Protein AF-A0A9X8VHP9-F1 (afdb_monomer_lite)

Sequence (147 aa):
IDNLDGKPVLTGRTNPAIAEWLQRVGEYSAKLLLPRIAHADFEEFATDSARRYFIDKKQASIGDFAEHLANSADLIAQLEADLQTLSPLIVSAEAVNGELSEDDIHLFPLLRSLSIVAGVALPDNVETYRNRMAQRSEVPLLLDMEQ

Radius of gyration: 16.36 Å; chains: 1; bounding box: 34×40×41 Å

Structure (mmCIF, N/CA/C/O backbone):
data_AF-A0A9X8VHP9-F1
#
_entry.id   AF-A0A9X8VHP9-F1
#
loop_
_atom_site.group_PDB
_atom_site.id
_atom_site.type_symbol
_atom_site.label_atom_id
_atom_site.label_alt_id
_atom_site.label_comp_id
_atom_site.label_asym_id
_atom_site.label_entity_id
_atom_site.label_seq_id
_atom_site.pdbx_PDB_ins_code
_atom_site.Cartn_x
_atom_site.Cartn_y
_atom_site.Cartn_z
_atom_site.occupancy
_atom_site.B_iso_or_equiv
_atom_site.auth_seq_id
_atom_site.auth_comp_id
_atom_site.auth_asym_id
_atom_site.auth_atom_id
_atom_site.pdbx_PDB_model_num
ATOM 1 N N . ILE A 1 1 ? -1.352 19.762 10.588 1.00 71.12 1 ILE A N 1
ATOM 2 C CA . ILE A 1 1 ? -2.329 20.303 9.611 1.00 71.12 1 ILE A CA 1
ATOM 3 C C . ILE A 1 1 ? -3.754 20.037 10.098 1.00 71.12 1 ILE A C 1
ATOM 5 O O . ILE A 1 1 ? -4.498 20.998 10.176 1.00 71.12 1 ILE A O 1
ATOM 9 N N . ASP A 1 2 ? -4.090 18.813 10.530 1.00 84.88 2 ASP A N 1
ATOM 10 C CA . ASP A 1 2 ? -5.435 18.437 11.028 1.00 84.88 2 ASP A CA 1
ATOM 11 C C . ASP A 1 2 ? -6.004 19.351 12.136 1.00 84.88 2 ASP A C 1
ATOM 13 O O . ASP A 1 2 ? -7.156 19.746 12.093 1.00 84.88 2 ASP A O 1
ATOM 17 N N . ASN A 1 3 ? -5.185 19.792 13.094 1.00 81.62 3 ASN A N 1
ATOM 18 C CA . ASN A 1 3 ? -5.666 20.618 14.210 1.00 81.62 3 ASN A CA 1
ATOM 19 C C . ASN A 1 3 ? -5.761 22.136 13.906 1.00 81.62 3 ASN A C 1
ATOM 21 O O . ASN A 1 3 ? -5.966 22.936 14.817 1.00 81.62 3 ASN A O 1
ATOM 25 N N . LEU A 1 4 ? -5.531 22.581 12.663 1.00 86.12 4 LEU A N 1
ATOM 26 C CA . LEU A 1 4 ? -5.437 24.020 12.353 1.00 86.12 4 LEU A CA 1
ATOM 27 C C . LEU A 1 4 ? -6.785 24.754 12.405 1.00 86.12 4 LEU A C 1
ATOM 29 O O . LEU A 1 4 ? -6.801 25.958 12.650 1.00 86.12 4 LEU A O 1
ATOM 33 N N . ASP A 1 5 ? -7.898 24.052 12.198 1.00 85.12 5 ASP A N 1
ATOM 34 C CA . ASP A 1 5 ? -9.257 24.604 12.253 1.00 85.12 5 ASP A CA 1
ATOM 35 C C . ASP A 1 5 ? -9.977 24.324 13.592 1.00 85.12 5 ASP A C 1
ATOM 37 O O . ASP A 1 5 ? -11.143 24.690 13.768 1.00 85.12 5 ASP A O 1
ATOM 41 N N . GLY A 1 6 ? -9.278 23.689 14.544 1.00 85.38 6 GLY A N 1
ATOM 42 C CA . GLY A 1 6 ? -9.807 23.299 15.850 1.00 85.38 6 GLY A CA 1
ATOM 43 C C . GLY A 1 6 ? -10.827 22.155 15.813 1.00 85.38 6 GLY A C 1
ATOM 44 O O . GLY A 1 6 ? -11.527 21.951 16.808 1.00 85.38 6 GLY A O 1
ATOM 45 N N . LYS A 1 7 ? -10.942 21.426 14.695 1.00 88.06 7 LYS A N 1
ATOM 46 C CA . LYS A 1 7 ? -11.857 20.289 14.514 1.00 88.06 7 LYS A CA 1
ATOM 47 C C . LYS A 1 7 ? -11.105 19.070 13.961 1.00 88.06 7 LYS A C 1
ATOM 49 O O . LYS A 1 7 ? -11.417 18.616 12.861 1.00 88.06 7 LYS A O 1
ATOM 54 N N . PRO A 1 8 ? -10.135 18.529 14.719 1.00 89.44 8 PRO A N 1
ATOM 55 C CA . PRO A 1 8 ? -9.349 17.397 14.254 1.00 89.44 8 PRO A CA 1
ATOM 56 C C . PRO A 1 8 ? -10.248 16.193 13.974 1.00 89.44 8 PRO A C 1
ATOM 58 O O . PRO A 1 8 ? -11.163 15.899 14.749 1.00 89.44 8 PRO A O 1
ATOM 61 N N . VAL A 1 9 ? -9.969 15.493 12.877 1.00 90.69 9 VAL A N 1
ATOM 62 C CA . VAL A 1 9 ? -10.645 14.234 12.533 1.00 90.69 9 VAL A CA 1
ATOM 63 C C . VAL A 1 9 ? -9.782 13.010 12.840 1.00 90.69 9 VAL A C 1
ATOM 65 O O . VAL A 1 9 ? -10.312 11.903 12.891 1.00 90.69 9 VAL A O 1
ATOM 68 N N . LEU A 1 10 ? -8.476 13.193 13.073 1.00 92.75 10 LEU A N 1
ATOM 69 C CA . LEU A 1 10 ? -7.536 12.133 13.449 1.00 92.75 10 LEU A CA 1
ATOM 70 C C . LEU A 1 10 ? -7.431 12.022 14.978 1.00 92.75 10 LEU A C 1
ATOM 72 O O . LEU A 1 10 ? -6.414 12.363 15.581 1.00 92.75 10 LEU A O 1
ATOM 76 N N . THR A 1 11 ? -8.515 11.597 15.623 1.00 94.62 11 THR A N 1
ATOM 77 C CA . THR A 1 11 ? -8.627 11.522 17.093 1.00 94.62 11 THR A CA 1
ATOM 78 C C . THR A 1 11 ? -8.362 10.130 17.667 1.00 94.62 11 THR A C 1
ATOM 80 O O . THR A 1 11 ? -8.121 9.993 18.870 1.00 94.62 11 THR A O 1
ATOM 83 N N . GLY A 1 12 ? -8.374 9.102 16.819 1.00 94.88 12 GLY A N 1
ATOM 84 C CA . GLY A 1 12 ? -8.132 7.715 17.187 1.00 94.88 12 GLY A CA 1
ATOM 85 C C . GLY A 1 12 ? -6.684 7.445 17.596 1.00 94.88 12 GLY A C 1
ATOM 86 O O . GLY A 1 12 ? -5.747 8.159 17.235 1.00 94.88 12 GLY A O 1
ATOM 87 N N . ARG A 1 13 ? -6.482 6.362 18.351 1.00 96.12 13 ARG A N 1
ATOM 88 C CA . ARG A 1 13 ? -5.140 5.899 18.734 1.00 96.12 13 ARG A CA 1
ATOM 89 C C . ARG A 1 13 ? -4.470 5.161 17.579 1.00 96.12 13 ARG A C 1
ATOM 91 O O . ARG A 1 13 ? -5.143 4.549 16.753 1.00 96.12 13 ARG A O 1
ATOM 98 N N . THR A 1 14 ? -3.143 5.192 17.555 1.00 97.56 14 THR A N 1
ATOM 99 C CA . THR A 1 14 ? -2.344 4.319 16.692 1.00 97.56 1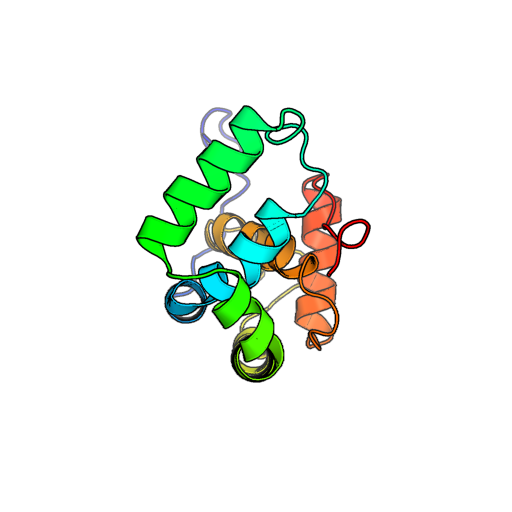4 THR A CA 1
ATOM 100 C C . THR A 1 14 ? -2.171 2.938 17.323 1.00 97.56 14 THR A C 1
ATOM 102 O O . THR A 1 14 ? -2.290 2.764 18.543 1.00 97.56 14 THR A O 1
ATOM 105 N N . ASN A 1 15 ? -1.889 1.949 16.483 1.00 98.12 15 ASN A N 1
ATOM 106 C CA . ASN A 1 15 ? -1.661 0.564 16.852 1.00 98.12 15 ASN A CA 1
ATOM 107 C C . ASN A 1 15 ? -0.248 0.141 16.412 1.00 98.12 15 ASN A C 1
ATOM 109 O O . ASN A 1 15 ? 0.020 0.068 15.212 1.00 98.12 15 ASN A O 1
ATOM 113 N N . PRO A 1 16 ? 0.657 -0.203 17.349 1.00 98.38 16 PRO A N 1
ATOM 114 C CA . PRO A 1 16 ? 2.014 -0.635 17.013 1.00 98.38 16 PRO A CA 1
ATOM 115 C C . PRO A 1 16 ? 2.074 -1.787 16.002 1.00 98.38 16 PRO A C 1
ATOM 117 O O . PRO A 1 16 ? 2.967 -1.805 15.162 1.00 98.38 16 PRO A O 1
ATOM 120 N N . ALA A 1 17 ? 1.096 -2.700 16.015 1.00 98.50 17 ALA A N 1
ATOM 121 C CA . ALA A 1 17 ? 1.043 -3.807 15.062 1.00 98.50 17 ALA A CA 1
ATOM 122 C C . ALA A 1 17 ? 0.829 -3.336 13.611 1.00 98.50 17 ALA A C 1
ATOM 124 O O . ALA A 1 17 ? 1.342 -3.961 12.685 1.00 98.50 17 ALA A O 1
ATOM 125 N N . ILE A 1 18 ? 0.117 -2.220 13.399 1.00 98.69 18 ILE A N 1
ATOM 126 C CA . ILE A 1 18 ? -0.036 -1.616 12.067 1.00 98.69 18 ILE A CA 1
ATOM 127 C C . ILE A 1 18 ? 1.292 -1.013 11.606 1.00 98.69 18 ILE A C 1
ATOM 129 O O . ILE A 1 18 ? 1.695 -1.231 10.465 1.00 98.69 18 ILE A O 1
ATOM 133 N N . ALA A 1 19 ? 2.010 -0.319 12.492 1.00 98.31 19 ALA A N 1
ATOM 134 C CA . ALA A 1 19 ? 3.329 0.225 12.177 1.00 98.31 19 ALA A CA 1
ATOM 135 C C . ALA A 1 19 ? 4.344 -0.882 11.832 1.00 98.31 19 ALA A C 1
ATOM 137 O O . ALA A 1 19 ? 5.073 -0.768 10.847 1.00 98.31 19 ALA A O 1
ATOM 138 N N . GLU A 1 20 ? 4.353 -1.980 12.593 1.00 98.62 20 GLU A N 1
ATOM 139 C CA . GLU A 1 20 ? 5.191 -3.153 12.314 1.00 98.62 20 GLU A CA 1
ATOM 140 C C . GLU A 1 20 ? 4.839 -3.810 10.972 1.00 98.62 20 GLU A C 1
ATOM 142 O O . GLU A 1 20 ? 5.733 -4.179 10.205 1.00 98.62 20 GLU A O 1
ATOM 147 N N . TRP A 1 21 ? 3.545 -3.923 10.658 1.00 98.81 21 TRP A N 1
ATOM 148 C CA . TRP A 1 21 ? 3.081 -4.455 9.378 1.00 98.81 21 TRP A CA 1
ATOM 149 C C . TRP A 1 21 ? 3.514 -3.571 8.200 1.00 98.81 21 TRP A C 1
ATOM 151 O O . TRP A 1 21 ? 4.070 -4.066 7.218 1.00 98.81 21 TRP A O 1
ATOM 161 N N . LEU A 1 22 ? 3.331 -2.252 8.325 1.00 98.69 22 LEU A N 1
ATOM 162 C CA . LEU A 1 22 ? 3.761 -1.261 7.337 1.00 98.69 22 LEU A CA 1
ATOM 163 C C . LEU A 1 22 ? 5.272 -1.308 7.107 1.00 98.69 22 LEU A C 1
ATOM 165 O O . LEU A 1 22 ? 5.717 -1.249 5.961 1.00 98.69 22 LEU A O 1
ATOM 169 N N . GLN A 1 23 ? 6.060 -1.440 8.177 1.00 98.44 23 GLN A N 1
ATOM 170 C CA . GLN A 1 23 ? 7.508 -1.577 8.071 1.00 98.44 23 GLN A CA 1
ATOM 171 C C . GLN A 1 23 ? 7.875 -2.831 7.273 1.00 98.44 23 GLN A C 1
ATOM 173 O O . GLN A 1 23 ? 8.631 -2.723 6.311 1.00 98.44 23 GLN A O 1
ATOM 178 N N . ARG A 1 24 ? 7.298 -3.990 7.620 1.00 98.31 24 ARG A N 1
ATOM 179 C CA . ARG A 1 24 ? 7.563 -5.264 6.934 1.00 98.31 24 ARG A CA 1
ATOM 180 C C . ARG A 1 24 ? 7.240 -5.192 5.444 1.00 98.31 24 ARG A C 1
ATOM 182 O O . ARG A 1 24 ? 8.081 -5.521 4.614 1.00 98.31 24 ARG A O 1
ATOM 189 N N . VAL A 1 25 ? 6.043 -4.731 5.086 1.00 98.50 25 VAL A N 1
ATOM 190 C CA . VAL A 1 25 ? 5.625 -4.638 3.675 1.00 98.50 25 VAL A CA 1
ATOM 191 C C . VAL A 1 25 ? 6.423 -3.557 2.936 1.00 98.50 25 VAL A C 1
ATOM 193 O O . VAL A 1 25 ? 6.720 -3.681 1.744 1.00 98.50 25 VAL A O 1
ATOM 196 N N . GLY A 1 26 ? 6.851 -2.511 3.644 1.00 97.06 26 GLY A N 1
ATOM 197 C CA . GLY A 1 26 ? 7.751 -1.477 3.135 1.00 97.06 26 GLY A CA 1
ATOM 198 C C . GLY A 1 26 ? 9.109 -2.006 2.658 1.00 97.06 26 GLY A C 1
ATOM 199 O O . GLY A 1 26 ? 9.685 -1.426 1.739 1.00 97.06 26 GLY A O 1
ATOM 200 N N . GLU A 1 27 ? 9.598 -3.126 3.202 1.00 97.38 27 GLU A N 1
ATOM 201 C CA . GLU A 1 27 ? 10.898 -3.712 2.831 1.00 97.38 27 GLU A CA 1
ATOM 202 C C . GLU A 1 27 ? 10.937 -4.245 1.391 1.00 97.38 27 GLU A C 1
ATOM 204 O O . GLU A 1 27 ? 12.006 -4.296 0.775 1.00 97.38 27 GLU A O 1
ATOM 209 N N . TYR A 1 28 ? 9.788 -4.637 0.832 1.00 98.12 28 TYR A N 1
ATOM 210 C CA . TYR A 1 28 ? 9.732 -5.267 -0.491 1.00 98.12 28 TYR A CA 1
ATOM 211 C C . TYR A 1 28 ? 8.695 -4.676 -1.446 1.00 98.12 28 TYR A C 1
ATOM 213 O O . TYR A 1 28 ? 8.857 -4.836 -2.655 1.00 98.12 28 TYR A O 1
ATOM 221 N N . SER A 1 29 ? 7.674 -3.959 -0.968 1.00 97.75 29 SER A N 1
ATOM 222 C CA . SER A 1 29 ? 6.589 -3.430 -1.816 1.00 97.75 29 SER A CA 1
ATOM 223 C C . SER A 1 29 ? 7.084 -2.573 -2.983 1.00 97.75 29 SER A C 1
ATOM 225 O O . SER A 1 29 ? 6.519 -2.637 -4.072 1.00 97.75 29 SER A O 1
ATOM 227 N N . ALA A 1 30 ? 8.192 -1.843 -2.827 1.00 97.81 30 ALA A N 1
ATOM 228 C CA . ALA A 1 30 ? 8.803 -1.082 -3.917 1.00 97.81 30 ALA A CA 1
ATOM 229 C C . ALA A 1 30 ? 9.168 -1.950 -5.141 1.00 97.81 30 ALA A C 1
ATOM 231 O O . ALA A 1 30 ? 9.090 -1.463 -6.268 1.00 97.81 30 ALA A O 1
ATOM 232 N N . LYS A 1 31 ? 9.518 -3.227 -4.936 1.00 98.44 31 LYS A N 1
ATOM 233 C CA . LYS A 1 31 ? 9.832 -4.187 -6.008 1.00 98.44 31 LYS A CA 1
ATOM 234 C C . LYS A 1 31 ? 8.590 -4.578 -6.810 1.00 98.44 31 LYS A C 1
ATOM 236 O O . LYS A 1 31 ? 8.688 -4.793 -8.009 1.00 98.44 31 LYS A O 1
ATOM 241 N N . LEU A 1 32 ? 7.416 -4.607 -6.177 1.00 98.12 32 LEU A N 1
ATOM 242 C CA . LEU A 1 32 ? 6.139 -4.809 -6.867 1.00 98.12 32 LEU A CA 1
ATOM 243 C C . LEU A 1 32 ? 5.657 -3.529 -7.559 1.00 98.12 32 LEU A C 1
ATOM 245 O O . LEU A 1 32 ? 5.200 -3.576 -8.702 1.00 98.12 32 LEU A O 1
ATOM 249 N N . LEU A 1 33 ? 5.763 -2.396 -6.860 1.00 98.31 33 LEU A N 1
ATOM 250 C CA . LEU A 1 33 ? 5.133 -1.133 -7.237 1.00 98.31 33 LEU A CA 1
ATOM 251 C C . LEU A 1 33 ? 5.915 -0.362 -8.301 1.00 98.31 33 LEU A C 1
ATOM 253 O O . LEU A 1 33 ? 5.338 0.057 -9.298 1.00 98.31 33 LEU A O 1
ATOM 257 N N . LEU A 1 34 ? 7.219 -0.140 -8.105 1.00 97.94 34 LEU A N 1
ATOM 258 C CA . LEU A 1 34 ? 7.984 0.783 -8.952 1.00 97.94 34 LEU A CA 1
ATOM 259 C C . LEU A 1 34 ? 8.080 0.336 -10.418 1.00 97.94 34 LEU A C 1
ATOM 261 O O . LEU A 1 34 ? 7.904 1.204 -11.276 1.00 97.94 34 LEU A O 1
ATOM 265 N N . PRO A 1 35 ? 8.285 -0.960 -10.740 1.00 97.94 35 PRO A N 1
ATOM 266 C CA . PRO A 1 35 ? 8.244 -1.415 -12.125 1.00 97.94 35 PRO A CA 1
ATOM 267 C C . PRO A 1 35 ? 6.896 -1.139 -12.799 1.00 97.94 35 PRO A C 1
ATOM 269 O O . PRO A 1 35 ? 6.878 -0.660 -13.928 1.00 97.94 35 PRO A O 1
ATOM 272 N N . ARG A 1 36 ? 5.775 -1.367 -12.104 1.00 98.00 36 ARG A N 1
ATOM 273 C CA . ARG A 1 36 ? 4.420 -1.149 -12.645 1.00 98.00 36 ARG A CA 1
ATOM 274 C C . ARG A 1 36 ? 4.099 0.332 -12.801 1.00 98.00 36 ARG A C 1
ATOM 276 O O . ARG A 1 36 ? 3.658 0.754 -13.863 1.00 98.00 36 ARG A O 1
ATOM 283 N N . ILE A 1 37 ? 4.419 1.141 -11.788 1.00 96.94 37 ILE A N 1
ATOM 284 C CA . ILE A 1 37 ? 4.276 2.606 -11.821 1.00 96.94 37 ILE A CA 1
ATOM 285 C C . ILE A 1 37 ? 5.055 3.200 -13.001 1.00 96.94 37 ILE A C 1
ATOM 287 O O . ILE A 1 37 ? 4.540 4.059 -13.711 1.00 96.94 37 ILE A O 1
ATOM 291 N N . ALA A 1 38 ? 6.272 2.711 -13.255 1.00 95.38 38 ALA A N 1
ATOM 292 C CA . ALA A 1 38 ? 7.098 3.177 -14.365 1.00 95.38 38 ALA A CA 1
ATOM 293 C C . ALA A 1 38 ? 6.518 2.877 -15.755 1.00 95.38 38 ALA A C 1
ATOM 295 O O . ALA A 1 38 ? 6.913 3.536 -16.719 1.00 95.38 38 ALA A O 1
ATOM 296 N N . HIS A 1 39 ? 5.603 1.913 -15.863 1.00 93.12 39 HIS A N 1
ATOM 297 C CA . HIS A 1 39 ? 4.945 1.516 -17.110 1.00 93.12 39 HIS A CA 1
ATOM 298 C C . HIS A 1 39 ? 3.473 1.937 -17.178 1.00 93.12 39 HIS A C 1
ATOM 300 O O . HIS A 1 39 ? 2.842 1.740 -18.208 1.00 93.12 39 HIS A O 1
ATOM 306 N N . ALA A 1 40 ? 2.941 2.558 -16.124 1.00 94.56 40 ALA A N 1
ATOM 307 C CA . ALA A 1 40 ? 1.565 3.025 -16.084 1.00 94.56 40 ALA A CA 1
ATOM 308 C C . ALA A 1 40 ? 1.418 4.474 -16.591 1.00 94.56 40 ALA A C 1
ATOM 310 O O . ALA A 1 40 ? 2.393 5.236 -16.677 1.00 94.56 40 ALA A O 1
ATOM 311 N N . ASP A 1 41 ? 0.181 4.852 -16.903 1.00 92.69 41 ASP A N 1
ATOM 312 C CA . ASP A 1 41 ? -0.222 6.153 -17.450 1.00 92.69 41 ASP A CA 1
ATOM 313 C C . ASP A 1 41 ? -0.426 7.230 -16.371 1.00 92.69 41 ASP A C 1
ATOM 315 O O . ASP A 1 41 ? -1.500 7.803 -16.208 1.00 92.69 41 ASP A O 1
ATOM 319 N N . PHE A 1 42 ? 0.629 7.521 -15.612 1.00 92.25 42 PHE A N 1
ATOM 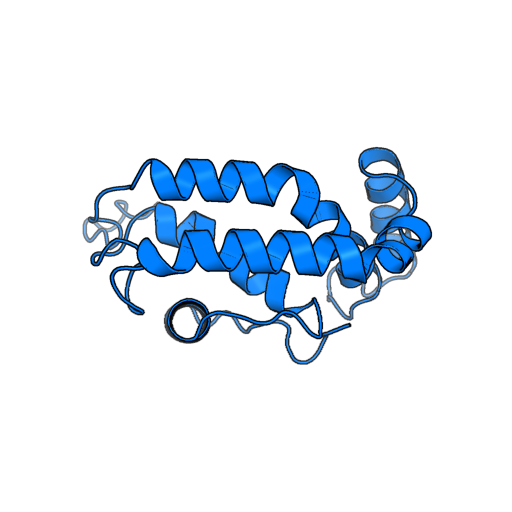320 C CA . PHE A 1 42 ? 0.646 8.659 -14.691 1.00 92.25 42 PHE A CA 1
ATOM 321 C C . PHE A 1 42 ? 1.032 9.959 -15.412 1.00 92.25 42 PHE A C 1
ATOM 323 O O . PHE A 1 42 ? 1.987 9.977 -16.196 1.00 92.25 42 PHE A O 1
ATOM 330 N N . GLU A 1 43 ? 0.333 11.063 -15.119 1.00 90.25 43 GLU A N 1
ATOM 331 C CA . GLU A 1 43 ? 0.581 12.374 -15.743 1.00 90.25 43 GLU A CA 1
ATOM 332 C C . GLU A 1 43 ? 2.018 12.866 -15.514 1.00 90.25 43 GLU A C 1
ATOM 334 O O . GLU A 1 43 ? 2.635 13.435 -16.419 1.00 90.25 43 GLU A O 1
ATOM 339 N N . GLU A 1 44 ? 2.609 12.584 -14.347 1.00 86.94 44 GLU A N 1
ATOM 340 C CA . GLU A 1 44 ? 4.009 12.916 -14.062 1.00 86.94 44 GLU A CA 1
ATOM 341 C C . GLU A 1 44 ? 5.021 12.203 -14.982 1.00 86.94 44 GLU A C 1
ATOM 343 O O . GLU A 1 44 ? 6.176 12.628 -15.068 1.00 86.94 44 GLU A O 1
ATOM 348 N N . PHE A 1 45 ? 4.601 11.156 -15.704 1.00 91.50 45 PHE A N 1
ATOM 349 C CA . PHE A 1 45 ? 5.404 10.407 -16.677 1.00 91.50 45 PHE A CA 1
ATOM 350 C C . PHE A 1 45 ? 4.923 10.587 -18.124 1.00 91.50 45 PHE A C 1
ATOM 352 O O . PHE A 1 45 ? 5.310 9.809 -18.999 1.00 91.50 45 PHE A O 1
ATOM 359 N N . ALA A 1 46 ? 4.128 11.627 -18.405 1.00 88.06 46 ALA A N 1
ATOM 360 C CA . ALA A 1 46 ? 3.608 11.913 -19.746 1.00 88.06 46 ALA A CA 1
ATOM 361 C C . ALA A 1 46 ? 4.701 12.196 -20.796 1.00 88.06 46 ALA A C 1
ATOM 363 O O . ALA A 1 46 ? 4.447 12.113 -21.995 1.00 88.06 46 ALA A O 1
ATOM 364 N N . THR A 1 47 ? 5.923 12.534 -20.368 1.00 93.88 47 THR A N 1
ATOM 365 C CA . THR A 1 47 ? 7.072 12.705 -21.268 1.00 93.88 47 THR A CA 1
ATOM 366 C C . THR A 1 47 ? 8.054 11.548 -21.134 1.00 93.88 47 THR A C 1
ATOM 368 O O . THR A 1 47 ? 8.368 11.109 -20.024 1.00 93.88 47 THR A O 1
ATOM 371 N N . ASP A 1 48 ? 8.619 11.113 -22.262 1.00 93.00 48 ASP A N 1
ATOM 372 C CA . ASP A 1 48 ? 9.625 10.044 -22.295 1.00 93.00 48 ASP A CA 1
ATOM 373 C C . ASP A 1 48 ? 10.831 10.347 -21.398 1.00 93.00 48 ASP A C 1
ATOM 375 O O . ASP A 1 48 ? 11.390 9.451 -20.767 1.00 93.00 48 ASP A O 1
ATOM 379 N N . SER A 1 49 ? 11.230 11.619 -21.299 1.00 95.62 49 SER A N 1
ATOM 380 C CA . SER A 1 49 ? 12.343 12.043 -20.449 1.00 95.62 49 SER A CA 1
ATOM 381 C C . SER A 1 49 ? 12.016 11.935 -18.958 1.00 95.62 49 SER A C 1
ATOM 383 O O . SER A 1 49 ? 12.867 11.473 -18.198 1.00 95.62 49 SER A O 1
ATOM 385 N N . ALA A 1 50 ? 10.800 12.297 -18.532 1.00 95.19 50 ALA A N 1
ATOM 386 C CA . ALA A 1 50 ? 10.363 12.130 -17.146 1.00 95.19 50 ALA A CA 1
ATOM 387 C C . ALA A 1 50 ? 10.258 10.647 -16.767 1.00 95.19 50 ALA A C 1
ATOM 389 O O . ALA A 1 50 ? 10.777 10.238 -15.724 1.00 95.19 50 ALA A O 1
ATOM 390 N N . ARG A 1 51 ? 9.675 9.823 -17.651 1.00 96.44 51 ARG A N 1
ATOM 391 C CA . ARG A 1 51 ? 9.586 8.370 -17.456 1.00 96.44 51 ARG A CA 1
ATOM 392 C C . ARG A 1 51 ? 10.970 7.736 -17.357 1.00 96.44 51 ARG A C 1
ATOM 394 O O . ARG A 1 51 ? 11.245 6.989 -16.421 1.00 96.44 51 ARG A O 1
ATOM 401 N N . ARG A 1 52 ? 11.874 8.083 -18.276 1.00 96.31 52 ARG A N 1
ATOM 402 C CA . ARG A 1 52 ? 13.247 7.571 -18.270 1.00 96.31 52 ARG A CA 1
ATOM 403 C C . ARG A 1 52 ? 14.019 8.002 -17.029 1.00 96.31 52 ARG A C 1
ATOM 405 O O . ARG A 1 52 ? 14.669 7.169 -16.410 1.00 96.31 52 ARG A O 1
ATOM 412 N N . TYR A 1 53 ? 13.889 9.263 -16.614 1.00 96.62 53 TYR A N 1
ATOM 413 C CA . TYR A 1 53 ? 14.493 9.743 -15.372 1.00 96.62 53 TYR A CA 1
ATOM 414 C C . TYR A 1 53 ? 14.021 8.931 -14.158 1.00 96.62 53 TYR A C 1
ATOM 416 O O . TYR A 1 53 ? 14.835 8.556 -13.311 1.00 96.62 53 TYR A O 1
ATOM 424 N N . PHE A 1 54 ? 12.719 8.637 -14.073 1.00 97.06 54 PHE A N 1
ATOM 425 C CA . PHE A 1 54 ? 12.172 7.804 -13.006 1.00 97.06 54 PHE A CA 1
ATOM 426 C C . PHE A 1 54 ? 12.749 6.386 -13.043 1.00 97.06 54 PHE A C 1
ATOM 428 O O . PHE A 1 54 ? 13.268 5.927 -12.026 1.00 97.06 54 PHE A O 1
ATOM 435 N N . ILE A 1 55 ? 12.712 5.723 -14.205 1.00 97.19 55 ILE A N 1
ATOM 436 C CA . ILE A 1 55 ? 13.244 4.366 -14.396 1.00 97.19 55 ILE A CA 1
ATOM 437 C C . 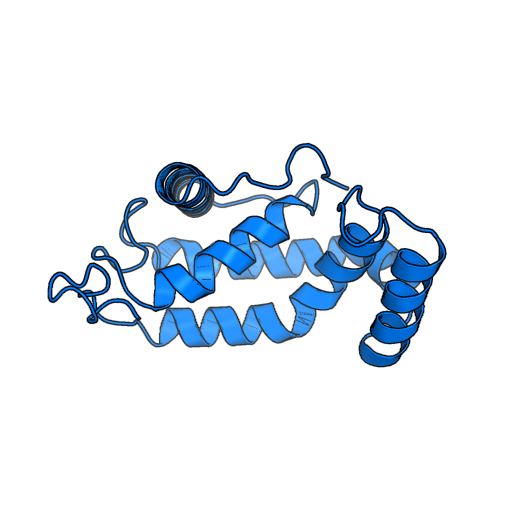ILE A 1 55 ? 14.718 4.303 -13.989 1.00 97.19 55 ILE A C 1
ATOM 439 O O . ILE A 1 55 ? 15.075 3.518 -13.111 1.00 97.19 55 ILE A O 1
ATOM 443 N N . ASP A 1 56 ? 15.560 5.168 -14.555 1.00 97.56 56 ASP A N 1
ATOM 444 C CA . ASP A 1 56 ? 17.005 5.162 -14.313 1.00 97.56 56 ASP A CA 1
ATOM 445 C C . ASP A 1 56 ? 17.310 5.376 -12.820 1.00 97.56 56 ASP A C 1
ATOM 447 O O . ASP A 1 56 ? 18.087 4.635 -12.210 1.00 97.56 56 ASP A O 1
ATOM 451 N N . LYS A 1 57 ? 16.635 6.346 -12.188 1.00 97.50 57 LYS A N 1
ATOM 452 C CA . LYS A 1 57 ? 16.818 6.652 -10.763 1.00 97.50 57 LYS A CA 1
ATOM 453 C C . LYS A 1 57 ? 16.360 5.515 -9.852 1.00 97.50 57 LYS A C 1
ATOM 455 O O . LYS A 1 57 ? 16.995 5.256 -8.831 1.00 97.50 57 LYS A O 1
ATOM 460 N N . LYS A 1 58 ? 15.229 4.881 -10.159 1.00 97.38 58 LYS A N 1
ATOM 461 C CA . LYS A 1 58 ? 14.645 3.845 -9.301 1.00 97.38 58 LYS A CA 1
ATOM 462 C C . LYS A 1 58 ? 15.342 2.501 -9.470 1.00 97.38 58 LYS A C 1
ATOM 464 O O . LYS A 1 58 ? 15.597 1.858 -8.455 1.00 97.38 58 LYS A O 1
ATOM 469 N N . GLN A 1 59 ? 15.744 2.127 -10.683 1.00 97.81 59 GLN A N 1
ATOM 470 C CA . GLN A 1 59 ? 16.542 0.917 -10.895 1.00 97.81 59 GLN A CA 1
ATOM 471 C C . GLN A 1 59 ? 17.902 0.998 -10.195 1.00 97.81 59 GLN A C 1
ATOM 473 O O . GLN A 1 59 ? 18.341 0.022 -9.593 1.00 97.81 59 GLN A O 1
ATOM 478 N N . ALA A 1 60 ? 18.523 2.182 -10.145 1.00 97.25 60 ALA A N 1
ATOM 479 C CA . ALA A 1 60 ? 19.736 2.392 -9.351 1.00 97.25 60 ALA A CA 1
ATOM 480 C C . ALA A 1 60 ? 19.532 2.165 -7.836 1.00 97.25 60 ALA A C 1
ATOM 482 O O . ALA A 1 60 ? 20.500 1.918 -7.121 1.00 97.25 60 ALA A O 1
ATOM 483 N N . SER A 1 61 ? 18.293 2.254 -7.338 1.00 96.00 61 SER A N 1
ATOM 484 C CA . SER A 1 61 ? 17.961 2.074 -5.920 1.00 96.00 61 SER A CA 1
ATOM 485 C C . SER A 1 61 ? 17.473 0.670 -5.577 1.00 96.00 61 SER A C 1
ATOM 487 O O . SER A 1 61 ? 17.738 0.219 -4.466 1.00 96.00 61 SER A O 1
ATOM 489 N N . ILE A 1 62 ? 16.705 0.020 -6.458 1.00 96.38 62 ILE A N 1
ATOM 490 C CA . ILE A 1 62 ? 16.053 -1.261 -6.143 1.00 96.38 62 ILE A CA 1
ATOM 491 C C . ILE A 1 62 ? 16.519 -2.428 -7.016 1.00 96.38 62 ILE A C 1
ATOM 493 O O . ILE A 1 62 ? 16.139 -3.557 -6.729 1.00 96.38 62 ILE A O 1
ATOM 497 N N . GLY A 1 63 ? 17.348 -2.195 -8.036 1.00 97.25 63 GLY A N 1
ATOM 498 C CA . GLY A 1 63 ? 17.753 -3.204 -9.021 1.00 97.25 63 GLY A CA 1
ATOM 499 C C . GLY A 1 63 ? 16.896 -3.185 -10.290 1.00 97.25 63 GLY A C 1
ATOM 500 O O . GLY A 1 63 ? 16.064 -2.295 -10.474 1.00 97.25 63 GLY A O 1
ATOM 501 N N . ASP A 1 64 ? 17.121 -4.160 -11.171 1.00 97.88 64 ASP A N 1
ATOM 502 C CA . ASP A 1 64 ? 16.471 -4.249 -12.483 1.00 97.88 64 ASP A CA 1
ATOM 503 C C . ASP A 1 64 ? 14.958 -4.489 -12.355 1.00 97.88 64 ASP A C 1
ATOM 505 O O . ASP A 1 64 ? 14.497 -5.412 -11.681 1.00 97.88 64 ASP A O 1
ATOM 509 N N . PHE A 1 65 ? 14.165 -3.652 -13.020 1.00 98.12 65 PHE A N 1
ATOM 510 C CA . PHE A 1 65 ? 12.714 -3.790 -13.044 1.00 98.12 65 PHE A CA 1
ATOM 511 C C . PHE A 1 65 ? 12.256 -5.078 -13.726 1.00 98.12 65 PHE A C 1
ATOM 513 O O . PHE A 1 65 ? 11.261 -5.655 -13.287 1.00 98.12 65 PHE A O 1
ATOM 520 N N . ALA A 1 66 ? 12.964 -5.547 -14.756 1.00 97.75 66 ALA A N 1
ATOM 521 C CA . ALA A 1 66 ? 12.605 -6.780 -15.449 1.00 97.75 66 ALA A CA 1
ATOM 522 C C . ALA A 1 66 ? 12.733 -8.001 -14.525 1.00 97.75 66 ALA A C 1
ATOM 524 O O . ALA A 1 66 ? 11.851 -8.860 -14.512 1.00 97.75 66 ALA A O 1
ATOM 525 N N . GLU A 1 67 ? 13.782 -8.046 -13.699 1.00 97.81 67 GLU A N 1
ATOM 526 C CA . GLU A 1 67 ? 13.974 -9.099 -12.697 1.00 97.81 67 GLU A CA 1
ATOM 527 C C . GLU A 1 67 ? 12.870 -9.078 -11.631 1.00 97.81 67 GLU A C 1
ATOM 529 O O . GLU A 1 67 ? 12.317 -10.124 -11.290 1.00 97.81 67 GLU A O 1
ATOM 534 N N . HIS A 1 68 ? 12.490 -7.898 -11.131 1.00 98.00 68 HIS A N 1
ATOM 535 C CA . HIS A 1 68 ? 11.394 -7.789 -10.158 1.00 98.00 68 HIS A CA 1
ATOM 536 C C . HIS A 1 68 ? 10.048 -8.210 -10.740 1.00 98.00 68 HIS A C 1
ATOM 538 O O . HIS A 1 68 ? 9.281 -8.897 -10.067 1.00 98.00 68 HIS A O 1
ATOM 544 N N . LEU A 1 69 ? 9.769 -7.845 -11.995 1.00 97.75 69 LEU A N 1
ATOM 545 C CA . LEU A 1 69 ? 8.559 -8.280 -12.691 1.00 97.75 69 LEU A CA 1
ATOM 546 C C . LEU A 1 69 ? 8.546 -9.800 -12.885 1.00 97.75 69 LEU A C 1
ATOM 548 O O . LEU A 1 69 ? 7.520 -10.423 -12.614 1.00 97.75 69 LEU A O 1
ATOM 552 N N . ALA A 1 70 ? 9.676 -10.403 -13.266 1.00 97.69 70 ALA A N 1
ATOM 553 C CA . ALA A 1 70 ? 9.807 -11.856 -13.389 1.00 97.69 70 ALA A CA 1
ATOM 554 C C . ALA A 1 70 ? 9.580 -12.587 -12.050 1.00 97.69 70 ALA A C 1
ATOM 556 O O . ALA A 1 70 ? 9.003 -13.672 -12.036 1.00 97.69 70 ALA A O 1
ATOM 557 N N . ASN A 1 71 ? 9.950 -11.961 -10.929 1.00 97.19 71 ASN A N 1
ATOM 558 C CA . ASN A 1 71 ? 9.736 -12.476 -9.573 1.00 97.19 71 ASN A CA 1
ATOM 559 C C . ASN A 1 71 ? 8.368 -12.094 -8.969 1.00 97.19 71 ASN A C 1
ATOM 561 O O . ASN A 1 71 ? 8.155 -12.280 -7.768 1.00 97.19 71 ASN A O 1
ATOM 565 N N . SER A 1 72 ? 7.430 -11.553 -9.762 1.00 97.56 72 SER A N 1
ATOM 566 C CA . SER A 1 72 ? 6.144 -11.059 -9.240 1.00 97.56 72 SER A CA 1
ATOM 567 C C . SER A 1 72 ? 5.365 -12.128 -8.479 1.00 97.56 72 SER A C 1
ATOM 569 O O . SER A 1 72 ? 4.781 -11.803 -7.457 1.00 97.56 72 SER A O 1
ATOM 571 N N . ALA A 1 73 ? 5.364 -13.385 -8.936 1.00 98.06 73 ALA A N 1
ATOM 572 C CA . ALA A 1 73 ? 4.592 -14.451 -8.294 1.00 98.06 73 ALA A CA 1
ATOM 573 C C . ALA A 1 73 ? 5.012 -14.679 -6.830 1.00 98.06 73 ALA A C 1
ATOM 575 O O . ALA A 1 73 ? 4.158 -14.723 -5.947 1.00 98.06 73 ALA A O 1
ATOM 576 N N . ASP A 1 74 ? 6.318 -14.742 -6.561 1.00 98.06 74 ASP A N 1
ATOM 577 C CA . ASP A 1 74 ? 6.842 -14.938 -5.206 1.00 98.06 74 ASP A CA 1
ATOM 578 C C . ASP A 1 74 ? 6.582 -13.712 -4.321 1.00 98.06 74 ASP A C 1
ATOM 580 O O . ASP A 1 74 ? 6.187 -13.841 -3.161 1.00 98.06 74 ASP A O 1
ATOM 584 N N . LEU A 1 75 ? 6.750 -12.507 -4.878 1.00 98.25 75 LEU A N 1
ATOM 585 C CA . LEU A 1 75 ? 6.471 -11.255 -4.171 1.00 98.25 75 LEU A CA 1
ATOM 586 C C . LEU A 1 75 ? 4.973 -11.082 -3.862 1.00 98.25 75 LEU A C 1
ATOM 588 O O . LEU A 1 75 ? 4.628 -10.580 -2.794 1.00 98.25 75 LEU A O 1
ATOM 592 N N . ILE A 1 76 ? 4.086 -11.501 -4.771 1.00 98.62 76 ILE A N 1
ATOM 593 C CA . ILE A 1 76 ? 2.631 -11.506 -4.565 1.00 98.62 76 ILE A CA 1
ATOM 594 C C . ILE A 1 76 ? 2.267 -12.514 -3.476 1.00 98.62 76 ILE A C 1
ATOM 596 O O . ILE A 1 76 ? 1.553 -12.150 -2.550 1.00 98.62 76 ILE A O 1
ATOM 600 N N . ALA A 1 77 ? 2.811 -13.733 -3.513 1.00 98.56 77 ALA A N 1
ATOM 601 C CA . ALA A 1 77 ? 2.560 -14.727 -2.471 1.00 98.56 77 ALA A CA 1
ATOM 602 C C . ALA A 1 77 ? 3.011 -14.237 -1.080 1.00 98.56 77 ALA A C 1
ATOM 604 O O . ALA A 1 77 ? 2.310 -14.439 -0.086 1.00 98.56 77 ALA A O 1
ATOM 605 N N . GLN A 1 78 ? 4.156 -13.547 -1.004 1.00 98.56 78 GLN A N 1
ATOM 606 C CA . GLN A 1 78 ? 4.610 -12.898 0.228 1.00 98.56 78 GLN A CA 1
ATOM 607 C C . GLN A 1 78 ? 3.630 -11.806 0.689 1.00 98.56 78 GLN A C 1
ATOM 609 O O . GLN A 1 78 ? 3.272 -11.763 1.868 1.00 98.56 78 GLN A O 1
ATOM 614 N N . LEU A 1 79 ? 3.167 -10.958 -0.234 1.00 98.75 79 LEU A N 1
ATOM 615 C CA . LEU A 1 79 ? 2.190 -9.911 0.055 1.00 98.75 79 LEU A CA 1
ATOM 616 C C . LEU A 1 79 ? 0.866 -10.475 0.563 1.00 98.75 79 LEU A C 1
ATOM 618 O O . LEU A 1 79 ? 0.338 -9.983 1.555 1.00 98.75 79 LEU A O 1
ATOM 622 N N . GLU A 1 80 ? 0.334 -11.506 -0.081 1.00 98.75 80 GLU A N 1
ATOM 623 C CA . GLU A 1 80 ? -0.908 -12.158 0.328 1.00 98.75 80 GLU A CA 1
ATOM 624 C C . GLU A 1 80 ? -0.797 -12.739 1.738 1.00 98.75 80 GLU A C 1
ATOM 626 O O . GLU A 1 80 ? -1.702 -12.549 2.552 1.00 98.75 80 GLU A O 1
ATOM 631 N N . ALA A 1 81 ? 0.331 -13.374 2.072 1.00 98.69 81 ALA A N 1
ATOM 632 C CA . ALA A 1 81 ? 0.584 -13.852 3.427 1.00 98.69 81 ALA A CA 1
ATOM 633 C C . ALA A 1 81 ? 0.590 -12.701 4.448 1.00 98.69 81 ALA A C 1
ATOM 635 O O . ALA A 1 81 ? -0.047 -12.805 5.499 1.00 98.69 81 ALA A O 1
ATOM 636 N N . ASP A 1 82 ? 1.243 -11.579 4.135 1.00 98.75 82 ASP A N 1
ATOM 637 C CA . ASP A 1 82 ? 1.230 -10.401 5.002 1.00 98.75 82 ASP A CA 1
ATOM 638 C C . ASP A 1 82 ? -0.180 -9.797 5.113 1.00 98.75 82 ASP A C 1
ATOM 640 O O . ASP A 1 82 ? -0.601 -9.442 6.215 1.00 98.75 82 ASP A O 1
ATOM 644 N N . LEU A 1 83 ? -0.959 -9.737 4.031 1.00 98.81 83 LEU A N 1
ATOM 645 C CA . LEU A 1 83 ? -2.347 -9.258 4.043 1.00 98.81 83 LEU A CA 1
ATOM 646 C C . LEU A 1 83 ? -3.245 -10.108 4.954 1.00 98.81 83 LEU A C 1
ATOM 648 O O . LEU A 1 83 ? -4.095 -9.554 5.655 1.00 98.81 83 LEU A O 1
ATOM 652 N N . GLN A 1 84 ? -3.023 -11.425 5.033 1.00 98.69 84 GLN A N 1
ATOM 653 C CA . GLN A 1 84 ? -3.711 -12.280 6.012 1.00 98.69 84 GLN A CA 1
ATOM 654 C C . GLN A 1 84 ? -3.390 -11.882 7.458 1.00 98.69 84 GLN A C 1
ATOM 656 O O . GLN A 1 84 ? -4.253 -11.982 8.327 1.00 98.69 84 GLN A O 1
ATOM 661 N N . THR A 1 85 ? -2.179 -11.386 7.729 1.00 98.69 85 THR A N 1
ATOM 662 C CA . THR A 1 85 ? -1.821 -10.874 9.064 1.00 98.69 85 THR A CA 1
ATOM 663 C C . THR A 1 85 ? -2.375 -9.474 9.339 1.00 98.69 85 THR A C 1
ATOM 665 O O . THR A 1 85 ? -2.630 -9.152 10.497 1.00 98.69 85 THR A O 1
ATOM 668 N N . LEU A 1 86 ? -2.623 -8.667 8.298 1.00 98.81 86 LEU A N 1
ATOM 669 C CA . LEU A 1 86 ? -3.303 -7.372 8.416 1.00 98.81 86 LEU A CA 1
ATOM 670 C C . LEU A 1 86 ? -4.791 -7.537 8.717 1.00 98.81 86 LEU A C 1
ATOM 672 O O . LEU A 1 86 ? -5.338 -6.773 9.507 1.00 98.81 86 LEU A O 1
ATOM 676 N N . SER A 1 87 ? -5.446 -8.520 8.094 1.00 98.62 87 SER A N 1
ATOM 677 C CA . SER A 1 87 ? -6.887 -8.752 8.227 1.00 98.62 87 SER A CA 1
ATOM 678 C C . SER A 1 87 ? -7.394 -8.690 9.679 1.00 98.62 87 SER A C 1
ATOM 680 O O . SER A 1 87 ? -8.289 -7.887 9.937 1.00 98.62 87 SER A O 1
ATOM 682 N N . PRO A 1 88 ? -6.838 -9.424 10.664 1.00 98.62 88 PRO A N 1
ATOM 683 C CA . PRO A 1 88 ? -7.325 -9.357 12.044 1.00 98.62 88 PRO A CA 1
ATOM 684 C C . PRO A 1 88 ? -7.055 -8.017 12.751 1.00 98.62 88 PRO A C 1
ATOM 686 O O . PRO A 1 88 ? -7.605 -7.7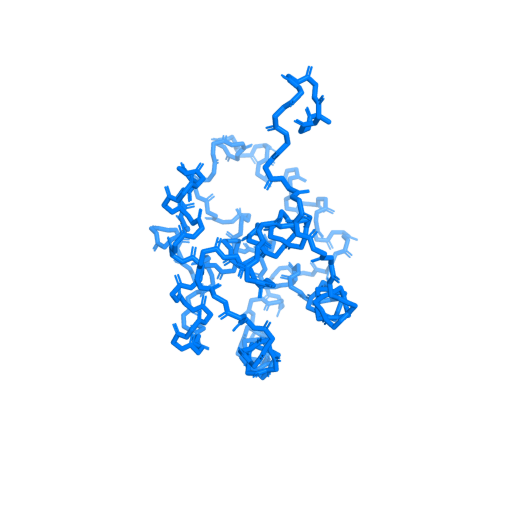93 13.827 1.00 98.62 88 PRO A O 1
ATOM 689 N N . LEU A 1 89 ? -6.212 -7.141 12.193 1.00 98.69 89 LEU A N 1
ATOM 690 C CA . LEU A 1 89 ? -5.903 -5.824 12.758 1.00 98.69 89 LEU A CA 1
ATOM 691 C C . LEU A 1 89 ? -6.907 -4.745 12.327 1.00 98.69 89 LEU A C 1
ATOM 693 O O . LEU A 1 89 ? -7.008 -3.722 12.998 1.00 98.69 89 LEU A O 1
ATOM 697 N N . ILE A 1 90 ? -7.649 -4.963 11.235 1.00 98.56 90 ILE A N 1
ATOM 698 C CA . ILE A 1 90 ? -8.670 -4.025 10.756 1.00 98.56 90 ILE A CA 1
ATOM 699 C C . ILE A 1 90 ? -9.933 -4.175 11.606 1.00 98.56 90 ILE A C 1
ATOM 701 O O . ILE A 1 90 ? -10.683 -5.142 11.476 1.00 98.56 90 ILE A O 1
ATOM 705 N N . VAL A 1 91 ? -10.193 -3.174 12.444 1.00 98.38 91 VAL A N 1
ATOM 706 C CA . VAL A 1 91 ? -11.368 -3.113 13.322 1.00 98.38 91 VAL A CA 1
ATOM 707 C C . VAL A 1 91 ? -12.627 -2.699 12.557 1.00 98.38 91 VAL A C 1
ATOM 709 O O . VAL A 1 91 ? -13.713 -3.210 12.827 1.00 98.38 91 VAL A O 1
ATOM 712 N N . SER A 1 92 ? -12.510 -1.760 11.614 1.00 98.00 92 SER A N 1
ATOM 713 C CA . SER A 1 92 ? -13.637 -1.234 10.838 1.00 98.00 92 SER A CA 1
ATOM 714 C C . SER A 1 92 ? -13.193 -0.792 9.447 1.00 98.00 92 SER A C 1
ATOM 716 O O . SER A 1 92 ? -12.081 -0.307 9.260 1.00 98.00 92 SER A O 1
ATOM 718 N N . ALA A 1 93 ? -14.095 -0.881 8.468 1.00 97.94 93 ALA A N 1
ATOM 719 C CA . ALA A 1 93 ? -13.865 -0.307 7.143 1.00 97.94 93 ALA A CA 1
ATOM 720 C C . ALA A 1 93 ? -13.792 1.232 7.166 1.00 97.94 93 ALA A C 1
ATOM 722 O O . ALA A 1 93 ? -13.207 1.835 6.272 1.00 97.94 93 ALA A O 1
ATOM 723 N N . GLU A 1 94 ? -14.379 1.875 8.181 1.00 97.69 94 GLU A N 1
ATOM 724 C CA . GLU A 1 94 ? -14.358 3.335 8.325 1.00 97.69 94 GLU A CA 1
ATOM 725 C C . GLU A 1 94 ? -13.051 3.864 8.926 1.00 97.69 94 GLU A C 1
ATOM 727 O O . GLU A 1 94 ? -12.763 5.046 8.756 1.00 97.69 94 GLU A O 1
ATOM 732 N N . ALA A 1 95 ? -12.300 3.027 9.648 1.00 97.81 95 ALA A N 1
ATOM 733 C CA . ALA A 1 95 ? -11.027 3.356 10.288 1.00 97.81 95 ALA A CA 1
ATOM 734 C C . ALA A 1 95 ? -10.349 2.075 10.786 1.00 97.81 95 ALA A C 1
ATOM 736 O O . ALA A 1 95 ? -10.991 1.259 11.457 1.00 97.81 95 ALA A O 1
ATOM 737 N N . VAL A 1 96 ? -9.052 1.920 10.518 1.00 98.44 96 VAL A N 1
ATOM 738 C CA . VAL A 1 96 ? -8.303 0.685 10.796 1.00 98.44 96 VAL A CA 1
ATOM 739 C C . VAL A 1 96 ? -8.359 0.307 12.276 1.00 98.44 96 VAL A C 1
ATOM 741 O O . VAL A 1 96 ? -8.546 -0.862 12.598 1.00 98.44 96 VAL A O 1
ATOM 744 N N . ASN A 1 97 ? -8.328 1.299 13.171 1.00 98.19 97 ASN A N 1
ATOM 745 C CA . ASN A 1 97 ? -8.404 1.115 14.624 1.00 98.19 97 ASN A CA 1
ATOM 746 C C . ASN A 1 97 ? -9.810 1.371 15.208 1.00 98.19 97 ASN A C 1
ATOM 748 O O . ASN A 1 97 ? -9.968 1.476 16.423 1.00 98.19 97 ASN A O 1
ATOM 752 N N . GLY A 1 98 ? -10.838 1.497 14.362 1.00 97.31 98 GLY A N 1
ATOM 753 C CA . GLY A 1 98 ? -12.228 1.771 14.750 1.00 97.31 98 GLY A CA 1
ATOM 754 C C . GLY A 1 98 ? -12.580 3.261 14.855 1.00 97.31 98 GLY A C 1
ATOM 755 O O . GLY A 1 98 ? -13.735 3.628 14.653 1.00 97.31 98 GLY A O 1
ATOM 756 N N . GLU A 1 99 ? -11.587 4.118 15.080 1.00 97.69 99 GLU A N 1
ATOM 757 C CA . GLU A 1 99 ? -11.668 5.580 15.012 1.00 97.69 99 GLU A CA 1
ATOM 758 C C . GLU A 1 99 ? -10.499 6.090 14.162 1.00 97.69 99 GLU A C 1
ATOM 760 O O . GLU A 1 99 ? -9.405 5.529 14.247 1.00 97.69 99 GLU A O 1
ATOM 765 N N . LEU A 1 100 ? -10.733 7.110 13.327 1.00 97.19 100 LEU A N 1
ATOM 766 C CA . LEU A 1 100 ? -9.728 7.606 12.381 1.00 97.19 100 LEU A CA 1
ATOM 767 C C . LEU A 1 100 ? -8.453 8.037 13.105 1.00 97.19 100 LEU A C 1
ATOM 769 O O . LEU A 1 100 ? -8.511 8.848 14.030 1.00 97.19 100 LEU A O 1
ATOM 773 N N . SER A 1 101 ? -7.305 7.538 12.655 1.00 97.38 101 SER A N 1
ATOM 774 C CA . SER A 1 101 ? -6.002 7.901 13.213 1.00 97.38 101 SER A CA 1
ATOM 775 C C . SER A 1 101 ? -4.936 8.076 12.132 1.00 97.38 101 SER A C 1
ATOM 777 O O . SER A 1 101 ? -5.185 7.890 10.941 1.00 97.38 101 SER A O 1
ATOM 779 N N . GLU A 1 102 ? -3.721 8.446 12.540 1.00 96.88 102 GLU A N 1
ATOM 780 C CA . GLU A 1 102 ? -2.574 8.542 11.627 1.00 96.88 102 GLU A CA 1
ATOM 781 C C . GLU A 1 102 ? -2.267 7.211 10.919 1.00 96.88 102 GLU A C 1
ATOM 783 O O . GLU A 1 102 ? -1.749 7.218 9.803 1.00 96.88 102 GLU A O 1
ATOM 788 N N . ASP A 1 103 ? -2.656 6.071 11.498 1.00 98.44 103 ASP A N 1
ATOM 789 C CA . ASP A 1 103 ? -2.479 4.769 10.852 1.00 98.44 103 ASP A CA 1
ATOM 790 C C . ASP A 1 103 ? -3.269 4.675 9.540 1.00 98.44 103 ASP A C 1
ATOM 792 O O . ASP A 1 103 ? -2.772 4.094 8.578 1.00 98.44 103 ASP A O 1
ATOM 796 N N . ASP A 1 104 ? -4.453 5.293 9.448 1.00 98.44 104 ASP A N 1
ATOM 797 C CA . ASP A 1 104 ? -5.232 5.329 8.205 1.00 98.44 104 ASP A CA 1
ATOM 798 C C . ASP A 1 104 ? -4.525 6.150 7.116 1.00 98.44 104 ASP A C 1
ATOM 800 O O . ASP A 1 104 ? -4.559 5.795 5.935 1.00 98.44 104 ASP A O 1
ATOM 804 N N . ILE A 1 105 ? -3.820 7.213 7.518 1.00 97.44 105 ILE A N 1
ATOM 805 C CA . ILE A 1 105 ? -3.030 8.071 6.624 1.00 97.44 105 ILE A CA 1
ATOM 806 C C . ILE A 1 105 ? -1.806 7.333 6.077 1.00 97.44 105 ILE A C 1
ATOM 808 O O . ILE A 1 105 ? -1.359 7.628 4.971 1.00 97.44 105 ILE A O 1
ATOM 812 N N . HIS A 1 106 ? -1.270 6.361 6.812 1.00 98.06 106 HIS A N 1
ATOM 813 C CA . HIS A 1 106 ? -0.129 5.564 6.367 1.00 98.06 106 HIS A CA 1
ATOM 814 C C . HIS A 1 106 ? -0.537 4.292 5.619 1.00 98.06 106 HIS A C 1
ATOM 816 O O . HIS A 1 106 ? 0.066 3.957 4.597 1.00 98.06 106 HIS A O 1
ATOM 822 N N . LEU A 1 107 ? -1.572 3.596 6.091 1.00 98.62 107 LEU A N 1
ATOM 823 C CA . LEU A 1 107 ? -2.014 2.321 5.537 1.00 98.62 107 LEU A CA 1
ATOM 824 C C . LEU A 1 107 ? -2.708 2.488 4.185 1.00 98.62 107 LEU A C 1
ATOM 826 O O . LEU A 1 107 ? -2.387 1.768 3.235 1.00 98.62 107 LEU A O 1
ATOM 830 N N . PHE A 1 108 ? -3.640 3.438 4.071 1.00 98.69 108 PHE A N 1
ATOM 831 C CA . PHE A 1 108 ? -4.429 3.583 2.851 1.00 98.69 108 PHE A CA 1
ATOM 832 C C . PHE A 1 108 ? -3.575 3.883 1.606 1.00 98.69 108 PHE A C 1
ATOM 834 O O . PHE A 1 108 ? -3.773 3.193 0.604 1.00 98.69 108 PHE A O 1
ATOM 841 N N . PRO A 1 109 ? -2.591 4.808 1.616 1.00 98.44 109 PRO A N 1
ATOM 842 C CA . PRO A 1 109 ? -1.764 5.056 0.435 1.00 98.44 109 PRO A CA 1
ATOM 843 C C . PRO A 1 109 ? -1.008 3.820 -0.062 1.00 98.44 109 PRO A C 1
ATOM 845 O O . PRO A 1 109 ? -0.861 3.640 -1.275 1.00 98.44 109 PRO A O 1
ATOM 848 N N . LEU A 1 110 ? -0.562 2.949 0.850 1.00 98.56 110 LEU A N 1
ATOM 849 C CA . LEU A 1 110 ? 0.088 1.692 0.487 1.00 98.56 110 LEU A CA 1
ATOM 850 C C . LEU A 1 110 ? -0.912 0.728 -0.163 1.00 98.56 110 LEU A C 1
ATOM 852 O O . LEU A 1 110 ? -0.661 0.264 -1.273 1.00 98.56 110 LEU A O 1
ATOM 856 N N . LEU A 1 111 ? -2.069 0.484 0.463 1.00 98.62 111 LEU A N 1
ATOM 857 C CA . LEU A 1 111 ? -3.110 -0.392 -0.098 1.00 98.62 111 LEU A CA 1
ATOM 858 C C . LEU A 1 111 ? -3.659 0.127 -1.436 1.00 98.62 111 LEU A C 1
ATOM 860 O O . LEU A 1 111 ? -3.933 -0.656 -2.347 1.00 98.62 111 LEU A O 1
ATOM 864 N N . ARG A 1 112 ? -3.788 1.450 -1.580 1.00 98.50 112 ARG A N 1
ATOM 865 C CA . ARG A 1 112 ? -4.168 2.105 -2.834 1.00 98.50 112 ARG A CA 1
ATOM 866 C C . ARG A 1 112 ? -3.107 1.886 -3.902 1.00 98.50 112 ARG A C 1
ATOM 868 O O . ARG A 1 112 ? -3.449 1.506 -5.014 1.00 98.50 112 ARG A O 1
ATOM 875 N N . SER A 1 113 ? -1.829 2.061 -3.576 1.00 98.25 113 SER A N 1
ATOM 876 C CA . SER A 1 113 ? -0.740 1.804 -4.527 1.00 98.25 113 SER A CA 1
ATOM 877 C C . SER A 1 113 ? -0.690 0.335 -4.952 1.00 98.25 113 SER A C 1
ATOM 879 O O . SER A 1 113 ? -0.512 0.055 -6.129 1.00 98.25 113 SER A O 1
ATOM 881 N N . LEU A 1 114 ? -0.922 -0.600 -4.026 1.00 98.38 114 LEU A N 1
ATOM 882 C CA . LEU A 1 114 ? -0.950 -2.040 -4.305 1.00 98.38 114 LEU A CA 1
ATOM 883 C C . LEU A 1 114 ? -2.077 -2.466 -5.253 1.00 98.38 114 LEU A C 1
ATOM 885 O O . LEU A 1 114 ? -1.955 -3.513 -5.875 1.00 98.38 114 LEU A O 1
ATOM 889 N N . SER A 1 115 ? -3.127 -1.656 -5.433 1.00 98.38 115 SER A N 1
ATOM 890 C CA . SER A 1 115 ? -4.176 -1.946 -6.424 1.00 98.38 115 SER A CA 1
ATOM 891 C C . SER A 1 115 ? -3.701 -1.907 -7.883 1.00 98.38 115 SER A C 1
ATOM 893 O O . SER A 1 115 ? -4.443 -2.335 -8.752 1.00 98.38 115 SER A O 1
ATOM 895 N N . ILE A 1 116 ? -2.474 -1.442 -8.157 1.00 98.38 116 ILE A N 1
ATOM 896 C CA . ILE A 1 116 ? -1.851 -1.553 -9.486 1.00 98.38 116 ILE A CA 1
ATOM 897 C C . ILE A 1 116 ? -1.309 -2.964 -9.777 1.00 98.38 116 ILE A C 1
ATOM 899 O O . ILE A 1 116 ? -0.938 -3.259 -10.908 1.00 98.38 116 ILE A O 1
ATOM 903 N N . VAL A 1 117 ? -1.175 -3.818 -8.757 1.00 98.06 117 VAL A N 1
ATOM 904 C CA . VAL A 1 117 ? -0.633 -5.176 -8.892 1.00 98.06 117 VAL A CA 1
ATOM 905 C C . VAL A 1 117 ? -1.792 -6.126 -9.173 1.00 98.06 117 VAL A C 1
ATOM 907 O O . VAL A 1 117 ? -2.543 -6.472 -8.258 1.00 98.06 117 VAL A O 1
ATOM 910 N N . ALA A 1 118 ? -1.934 -6.559 -10.425 1.00 96.25 118 ALA A N 1
ATOM 911 C CA . ALA A 1 118 ? -2.998 -7.481 -10.795 1.00 96.25 118 ALA A CA 1
ATOM 912 C C . ALA A 1 118 ? -2.803 -8.849 -10.114 1.00 96.25 118 ALA A C 1
ATOM 914 O O . ALA A 1 118 ? -1.681 -9.323 -9.914 1.00 96.25 118 ALA A O 1
ATOM 915 N N . GLY A 1 119 ? -3.914 -9.505 -9.774 1.00 92.75 119 GLY A N 1
ATOM 916 C CA . GLY A 1 119 ? -3.911 -10.878 -9.261 1.00 92.75 119 GLY A CA 1
ATOM 917 C C . GLY A 1 119 ? -3.613 -11.045 -7.767 1.00 92.75 119 GLY A C 1
ATOM 918 O O . GLY A 1 119 ? -3.546 -12.184 -7.321 1.00 92.75 119 GLY A O 1
ATOM 919 N N . VAL A 1 120 ? -3.475 -9.962 -6.993 1.00 97.81 120 VAL A N 1
ATOM 920 C CA . VAL A 1 120 ? -3.351 -10.041 -5.525 1.00 97.81 120 VAL A CA 1
ATOM 921 C C . VAL A 1 120 ? -4.697 -10.404 -4.894 1.00 97.81 120 VAL A C 1
ATOM 923 O O . VAL A 1 120 ? -5.666 -9.649 -4.999 1.00 97.81 120 VAL A O 1
ATOM 926 N N . ALA A 1 121 ? -4.750 -11.521 -4.172 1.00 97.75 121 ALA A N 1
ATOM 927 C CA . ALA A 1 121 ? -5.906 -11.917 -3.379 1.00 97.75 121 ALA A CA 1
ATOM 928 C C . ALA A 1 121 ? -5.955 -11.153 -2.043 1.00 97.75 121 ALA A C 1
ATOM 930 O O . ALA A 1 121 ? -5.136 -11.356 -1.143 1.00 97.75 121 ALA A O 1
ATOM 931 N N . LEU A 1 122 ? -6.954 -10.281 -1.890 1.00 98.19 122 LEU A N 1
ATOM 932 C CA . LEU A 1 122 ? -7.198 -9.552 -0.646 1.00 98.19 122 LEU A CA 1
ATOM 933 C C . LEU A 1 122 ? -8.183 -10.306 0.254 1.00 98.19 122 LEU A C 1
ATOM 935 O O . LEU A 1 122 ? -9.202 -10.789 -0.235 1.00 98.19 122 LEU A O 1
ATOM 939 N N . PRO A 1 123 ? -7.952 -10.346 1.578 1.00 98.69 123 PRO A N 1
ATOM 940 C CA . PRO A 1 123 ? -9.013 -10.674 2.523 1.00 98.69 123 PRO A CA 1
ATOM 941 C C . PRO A 1 123 ? -10.183 -9.682 2.404 1.00 98.69 123 PRO A C 1
ATOM 943 O O . PRO A 1 123 ? -9.952 -8.473 2.296 1.00 98.69 123 PRO A O 1
ATOM 946 N N . ASP A 1 124 ? -11.425 -10.168 2.508 1.00 98.62 124 ASP A N 1
ATOM 947 C CA . ASP A 1 124 ? -12.653 -9.376 2.303 1.00 98.62 124 ASP A CA 1
ATOM 948 C C . ASP A 1 124 ? -12.684 -8.065 3.104 1.00 98.62 124 ASP A C 1
ATOM 950 O O . ASP A 1 124 ? -13.099 -7.014 2.609 1.00 98.62 124 ASP A O 1
ATOM 954 N N . ASN A 1 125 ? -12.235 -8.093 4.361 1.00 98.62 125 ASN A N 1
ATOM 955 C CA . ASN A 1 125 ? -12.236 -6.908 5.217 1.00 98.62 125 ASN A CA 1
ATOM 956 C C . ASN A 1 125 ? -11.146 -5.894 4.837 1.00 98.62 125 ASN A C 1
ATOM 958 O O . ASN A 1 125 ? -11.374 -4.691 4.970 1.00 98.62 125 ASN A O 1
ATOM 962 N N . VAL A 1 126 ? -10.001 -6.354 4.324 1.00 98.81 126 VAL A N 1
ATOM 963 C CA . VAL A 1 126 ? -8.941 -5.484 3.798 1.00 98.81 126 VAL A CA 1
ATOM 964 C C . VAL A 1 126 ? -9.415 -4.809 2.517 1.00 98.81 126 VAL A C 1
ATOM 966 O O . VAL A 1 126 ? -9.249 -3.599 2.362 1.00 98.81 126 VAL A O 1
ATOM 969 N N . GLU A 1 127 ? -10.062 -5.560 1.624 1.00 98.69 127 GLU A N 1
ATOM 970 C CA . GLU A 1 127 ? -10.667 -4.997 0.418 1.00 98.69 127 GLU A CA 1
ATOM 971 C C . GLU A 1 127 ? -11.761 -3.977 0.760 1.00 98.69 127 GLU A C 1
ATOM 973 O O . GLU A 1 127 ? -11.757 -2.862 0.231 1.00 98.69 127 GLU A O 1
ATOM 978 N N . THR A 1 128 ? -12.658 -4.321 1.687 1.00 98.81 128 THR A N 1
ATOM 979 C CA . THR A 1 128 ? -13.738 -3.428 2.129 1.00 98.81 128 THR A CA 1
ATOM 980 C C . THR A 1 128 ? -13.177 -2.129 2.712 1.00 98.81 128 THR A C 1
ATOM 982 O O . THR A 1 128 ? -13.628 -1.047 2.336 1.00 98.81 128 THR A O 1
ATOM 985 N N . TYR A 1 129 ? -12.160 -2.216 3.576 1.00 98.88 129 TYR A N 1
ATOM 986 C CA . TYR A 1 129 ? -11.460 -1.052 4.127 1.00 98.88 129 TYR A CA 1
ATOM 987 C C . TYR A 1 129 ? -10.815 -0.194 3.031 1.00 98.88 129 TYR A C 1
ATOM 989 O O . TYR A 1 129 ? -11.061 1.011 2.963 1.00 98.88 129 TYR A O 1
ATOM 997 N N . ARG A 1 130 ? -10.040 -0.808 2.126 1.00 98.75 130 ARG A N 1
ATOM 998 C CA . ARG A 1 130 ? -9.367 -0.114 1.016 1.00 98.75 130 ARG A CA 1
ATOM 999 C C . ARG A 1 130 ? -10.370 0.657 0.156 1.00 98.75 130 ARG A C 1
ATOM 1001 O O . ARG A 1 130 ? -10.168 1.839 -0.119 1.00 98.75 130 ARG A O 1
ATOM 1008 N N . ASN A 1 131 ? -11.452 -0.005 -0.253 1.00 98.69 131 ASN A N 1
ATOM 1009 C CA . ASN A 1 131 ? -12.481 0.588 -1.106 1.00 98.69 131 ASN A CA 1
ATOM 1010 C C . ASN A 1 131 ? -13.222 1.717 -0.375 1.00 98.69 131 ASN A C 1
ATOM 1012 O O . ASN A 1 131 ? -13.514 2.760 -0.964 1.00 98.69 131 ASN A O 1
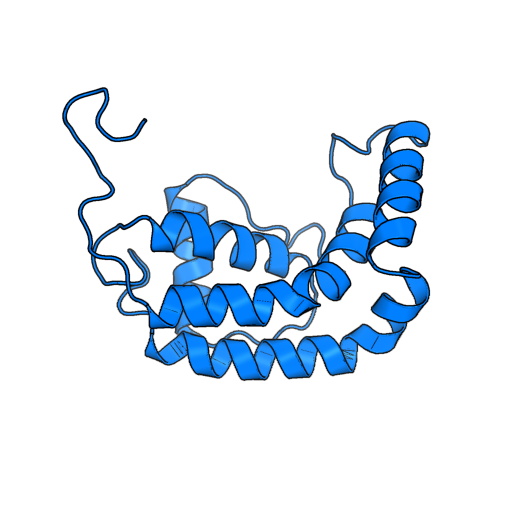ATOM 1016 N N . ARG A 1 132 ? -13.482 1.546 0.927 1.00 98.56 132 ARG A N 1
ATOM 1017 C CA . ARG A 1 132 ? -14.131 2.575 1.737 1.00 98.56 132 ARG A CA 1
ATOM 1018 C C . ARG A 1 132 ? -13.256 3.816 1.901 1.00 98.56 132 ARG A C 1
ATOM 1020 O O . ARG A 1 132 ? -13.755 4.927 1.735 1.00 98.56 132 ARG A O 1
ATOM 1027 N N . MET A 1 133 ? -11.962 3.649 2.160 1.00 98.50 133 MET A N 1
ATOM 1028 C CA . MET A 1 133 ? -11.029 4.773 2.278 1.00 98.50 133 MET A CA 1
ATOM 1029 C C . MET A 1 133 ? -10.826 5.517 0.958 1.00 98.50 133 MET A C 1
ATOM 1031 O O . MET A 1 133 ? -10.780 6.748 0.963 1.00 98.50 133 MET A O 1
ATOM 1035 N N . ALA A 1 134 ? -10.818 4.810 -0.176 1.00 98.56 134 ALA A N 1
ATOM 1036 C CA . ALA A 1 134 ? -10.824 5.436 -1.499 1.00 98.56 134 ALA A CA 1
ATOM 1037 C C . ALA A 1 134 ? -12.059 6.327 -1.702 1.00 98.56 134 ALA A C 1
ATOM 1039 O O . ALA A 1 134 ? -11.936 7.484 -2.097 1.00 98.56 134 ALA A O 1
ATOM 1040 N N . GLN A 1 135 ? -13.248 5.833 -1.339 1.00 98.19 135 GLN A N 1
ATOM 1041 C CA . GLN A 1 135 ? -14.479 6.619 -1.415 1.00 98.19 135 GLN A CA 1
ATOM 1042 C C . GLN A 1 135 ? -14.448 7.846 -0.492 1.00 98.19 135 GLN A C 1
ATOM 1044 O O . GLN A 1 135 ? -14.841 8.931 -0.907 1.00 98.19 135 GLN A O 1
ATOM 1049 N N . ARG A 1 136 ? -14.005 7.686 0.762 1.00 95.25 136 ARG A N 1
ATOM 1050 C CA . ARG A 1 136 ? -14.000 8.773 1.758 1.00 95.25 136 ARG A CA 1
ATOM 1051 C C . ARG A 1 136 ? -12.995 9.877 1.447 1.00 95.25 136 ARG A C 1
ATOM 1053 O O . ARG A 1 136 ? -13.244 11.022 1.804 1.00 95.25 136 ARG A O 1
ATOM 1060 N N . SER A 1 137 ? -11.864 9.517 0.848 1.00 96.00 137 SER A N 1
ATOM 1061 C CA . SER A 1 137 ? -10.796 10.456 0.493 1.00 96.00 137 SER A CA 1
ATOM 1062 C C . SER A 1 137 ? -10.945 11.044 -0.909 1.00 96.00 137 SER A C 1
ATOM 1064 O O . SER A 1 137 ? -10.172 11.928 -1.263 1.00 96.00 137 SER A O 1
ATOM 1066 N N . GLU A 1 138 ? -11.905 10.551 -1.699 1.00 97.50 138 GLU A N 1
ATOM 1067 C CA . GLU A 1 138 ? -12.059 10.877 -3.124 1.00 97.50 138 GLU A CA 1
ATOM 1068 C C . GLU A 1 138 ? -10.790 10.572 -3.945 1.00 97.50 138 GLU A C 1
ATOM 1070 O O . GLU A 1 138 ? -10.547 11.159 -4.999 1.00 97.50 138 GLU A O 1
ATOM 1075 N N . VAL A 1 139 ? -9.979 9.617 -3.475 1.00 97.31 139 VAL A N 1
ATOM 1076 C CA . VAL A 1 139 ? -8.766 9.160 -4.157 1.00 97.31 139 VAL A CA 1
ATOM 1077 C C . VAL A 1 139 ? -9.049 7.811 -4.817 1.00 97.31 139 VAL A C 1
ATOM 1079 O O . VAL A 1 139 ? -9.214 6.813 -4.109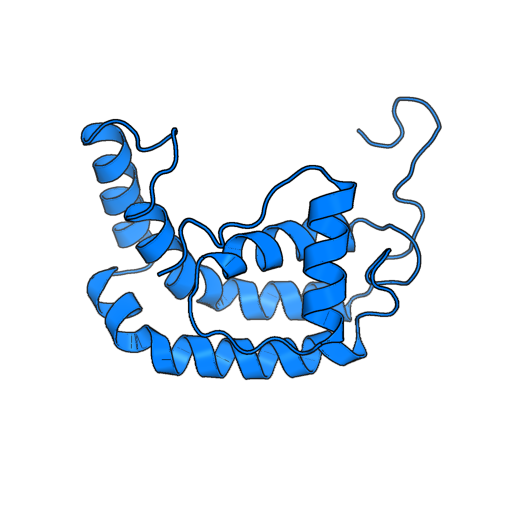 1.00 97.31 139 VAL A O 1
ATOM 1082 N N . PRO A 1 140 ? -9.077 7.733 -6.159 1.00 97.19 140 PRO A N 1
ATOM 1083 C CA . PRO A 1 140 ? -9.343 6.480 -6.846 1.00 97.19 140 PRO A CA 1
ATOM 1084 C C . PRO A 1 140 ? -8.212 5.464 -6.636 1.00 97.19 140 PRO A C 1
ATOM 1086 O O . PRO A 1 140 ? -7.026 5.806 -6.493 1.00 97.19 140 PRO A O 1
ATOM 1089 N N . LEU A 1 141 ? -8.608 4.190 -6.642 1.00 98.06 141 LEU A N 1
ATOM 1090 C CA . LEU A 1 141 ? -7.695 3.060 -6.805 1.00 98.06 141 LEU A CA 1
ATOM 1091 C C . LEU A 1 141 ? -7.124 3.041 -8.231 1.00 98.06 141 LEU A C 1
ATOM 1093 O O . LEU A 1 141 ? -7.605 3.756 -9.101 1.00 98.06 141 LEU A O 1
ATOM 1097 N N . LEU A 1 142 ? -6.104 2.218 -8.451 1.00 97.62 142 LEU A N 1
ATOM 1098 C CA . LEU A 1 142 ? -5.349 2.109 -9.704 1.00 97.62 142 LEU A CA 1
ATOM 1099 C C . LEU A 1 142 ? -5.796 0.912 -10.561 1.00 97.62 142 LEU A C 1
ATOM 1101 O O . LEU A 1 142 ? -5.012 0.389 -11.345 1.00 97.62 142 LEU A O 1
ATOM 1105 N N . LEU A 1 143 ? -7.035 0.446 -10.373 1.00 95.69 143 LEU A N 1
ATOM 1106 C CA . LEU A 1 143 ? -7.562 -0.770 -11.009 1.00 95.69 143 LEU A CA 1
ATOM 1107 C C . LEU A 1 143 ? -7.690 -0.642 -12.536 1.00 95.69 143 LEU A C 1
ATOM 1109 O O . LEU A 1 143 ? -7.686 -1.640 -13.241 1.00 95.69 143 LEU A O 1
ATOM 1113 N N . ASP A 1 144 ? -7.806 0.576 -13.060 1.00 94.94 144 ASP A N 1
ATOM 1114 C CA . ASP A 1 144 ? -7.799 0.868 -14.499 1.00 94.94 144 ASP A CA 1
ATOM 1115 C C . ASP A 1 144 ? -6.395 0.801 -15.127 1.00 94.94 144 ASP A C 1
ATOM 1117 O O . ASP A 1 144 ? -6.264 0.772 -16.349 1.00 94.94 144 ASP A O 1
ATOM 1121 N N . MET A 1 145 ? -5.357 0.755 -14.290 1.00 93.75 145 MET A N 1
ATOM 1122 C CA . MET A 1 145 ? -3.940 0.751 -14.662 1.00 93.75 145 MET A CA 1
ATOM 1123 C C . MET A 1 145 ? -3.219 -0.517 -14.174 1.00 93.75 145 MET A C 1
ATOM 1125 O O . MET A 1 145 ? -1.982 -0.554 -14.171 1.00 93.75 145 MET A O 1
ATOM 1129 N N . GLU A 1 146 ? -3.968 -1.521 -13.706 1.00 93.31 146 GLU A N 1
ATOM 1130 C CA . GLU A 1 146 ? -3.403 -2.730 -13.111 1.00 93.31 146 GLU A CA 1
ATOM 1131 C C . GLU A 1 146 ? -2.611 -3.570 -14.124 1.00 93.31 146 GLU A C 1
ATOM 1133 O O . GLU A 1 146 ? -2.936 -3.631 -15.313 1.00 93.31 146 GLU A O 1
ATOM 1138 N N . GLN A 1 147 ? -1.538 -4.197 -13.636 1.00 89.38 147 GLN A N 1
ATOM 1139 C CA . GLN A 1 147 ? -0.565 -4.965 -14.422 1.00 89.38 147 GLN A CA 1
ATOM 1140 C C . GLN A 1 147 ? -0.136 -6.249 -13.716 1.00 89.38 147 GLN A C 1
ATOM 1142 O O . GLN A 1 147 ? 0.134 -6.205 -12.485 1.00 89.38 147 GLN A O 1
#

Organism: Serratia marcescens (NCBI:txid615)

Foldseek 3Di:
DQPPVVHHQAPDDDDVLLVVLLVVCVVCVCLQQQLLVLVFDDPCPPDVVSSVVSQVVSCVPPNDNVVSVVCLVVNLVVVLVSLVVLQVQQPALQDRNVGHHVSCVSPQVSLLSCLQEPPRDHDPRSVSSNVSSCVVVVPDGCPVSHD

InterPro domains:
  IPR007494 Glutaredoxin 2, C-terminal [PF04399] (17-145)
  IPR007494 Glutaredoxin 2, C-terminal [cd03199] (15-142)
  IPR036282 Glutathione S-transferase, C-terminal domain superfamily [SSF47616] (8-144)

Secondary structure (DSSP, 8-state):
-GGGGS--S--SPP-HHHHHHHHHHHTTHHHHHHHHHHHS--GGG-SHHHHHHHHHHHHHHH--HHHHHHTHHHHHHHHHHHHHHHGGG--BTTBTTSS--HHHHHHHHHHHHHTTSTT----HHHHHHHHHHHHHHT---SGGG--

pLDDT: mean 96.41, std 3.9, range [71.12, 98.88]